Protein AF-A0A396GXB5-F1 (afdb_monomer_lite)

Sequence (68 aa):
MQFTVSPQEPFNAEPPQSALFSAYLTPADLFYKRNHGPIPIVDDIGKYSVSISGLIENPKQLFMEDI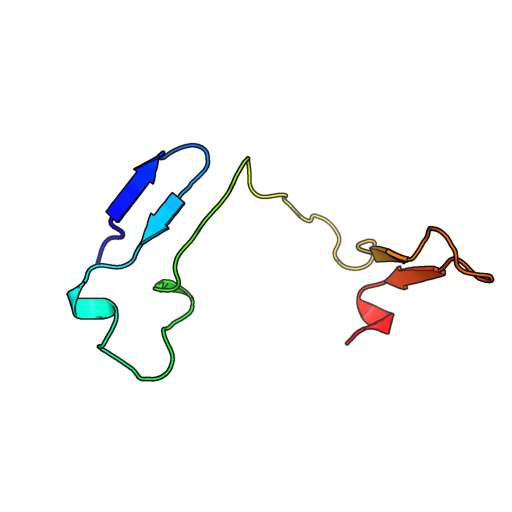R

Structure (mmCIF, N/CA/C/O backbone):
data_AF-A0A396GXB5-F1
#
_entry.id   AF-A0A396GXB5-F1
#
loop_
_atom_site.group_PDB
_atom_site.id
_atom_site.type_symbol
_atom_site.label_atom_id
_atom_site.label_alt_id
_atom_site.label_comp_id
_atom_site.label_asym_id
_atom_site.label_entity_id
_atom_site.label_seq_id
_atom_site.pdbx_PDB_ins_code
_atom_site.Cartn_x
_atom_site.Cartn_y
_atom_site.Cartn_z
_atom_site.occupancy
_atom_site.B_iso_or_equiv
_atom_site.auth_seq_id
_atom_site.auth_comp_id
_atom_site.auth_asym_id
_atom_site.auth_atom_id
_atom_site.pdbx_PDB_model_num
ATOM 1 N N . MET A 1 1 ? 14.771 -5.626 -15.770 1.00 56.88 1 MET A N 1
ATOM 2 C CA . MET A 1 1 ? 14.090 -4.339 -16.027 1.00 56.88 1 MET A CA 1
ATOM 3 C C . MET A 1 1 ? 14.072 -3.579 -14.714 1.00 56.88 1 MET A C 1
ATOM 5 O O . MET A 1 1 ? 13.613 -4.145 -13.734 1.00 56.88 1 MET A O 1
ATOM 9 N N . GLN A 1 2 ? 14.693 -2.402 -14.658 1.00 69.12 2 GLN A N 1
ATOM 10 C CA . GLN A 1 2 ? 14.898 -1.643 -13.417 1.00 69.12 2 GLN A CA 1
ATOM 11 C C . GLN A 1 2 ? 13.930 -0.470 -13.351 1.00 69.12 2 GLN A C 1
ATOM 13 O O . GLN A 1 2 ? 13.684 0.164 -14.367 1.00 69.12 2 GLN A O 1
ATOM 18 N N . PHE A 1 3 ? 13.403 -0.190 -12.164 1.00 82.94 3 PHE A N 1
ATOM 19 C CA . PHE A 1 3 ? 12.688 1.050 -11.886 1.00 82.94 3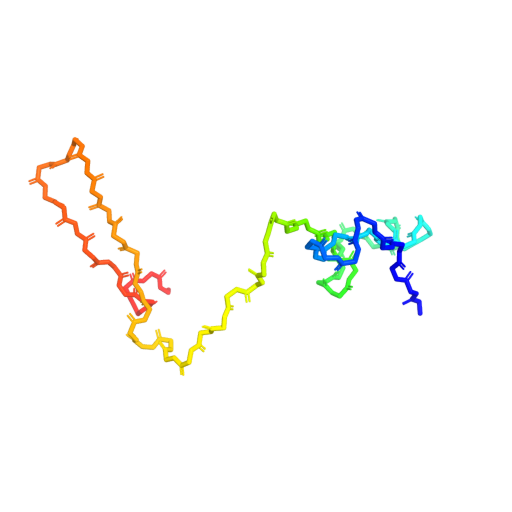 PHE A CA 1
ATOM 20 C C . PHE A 1 3 ? 13.580 2.273 -12.102 1.00 82.94 3 PHE A C 1
ATOM 22 O O . PHE A 1 3 ? 14.775 2.228 -11.805 1.00 82.94 3 PHE A O 1
ATOM 29 N N . THR A 1 4 ? 12.973 3.387 -12.500 1.00 85.00 4 THR A N 1
ATOM 30 C CA . THR A 1 4 ? 13.544 4.712 -12.255 1.00 85.00 4 THR A CA 1
ATOM 31 C C . THR A 1 4 ? 13.182 5.107 -10.821 1.00 85.00 4 THR A C 1
ATOM 33 O O . THR A 1 4 ? 12.001 5.166 -10.484 1.00 85.00 4 THR A O 1
ATOM 36 N N . VAL A 1 5 ? 14.175 5.328 -9.953 1.00 85.38 5 VAL A N 1
ATOM 37 C CA . VAL A 1 5 ? 13.983 5.589 -8.510 1.00 85.38 5 VAL A CA 1
ATOM 38 C C . VAL A 1 5 ? 14.318 7.044 -8.182 1.00 85.38 5 VAL A C 1
ATOM 40 O O . VAL A 1 5 ? 15.407 7.507 -8.516 1.00 85.38 5 VAL A O 1
ATOM 43 N N . SER A 1 6 ? 13.413 7.759 -7.507 1.00 77.75 6 SER A N 1
ATOM 44 C CA . SER A 1 6 ? 13.638 9.132 -7.037 1.00 77.75 6 SER A CA 1
ATOM 45 C C . SER A 1 6 ? 12.565 9.596 -6.031 1.00 77.75 6 SER A C 1
ATOM 47 O O . SER A 1 6 ? 11.405 9.735 -6.431 1.00 77.75 6 SER A O 1
ATOM 49 N N . PRO A 1 7 ? 12.902 9.919 -4.760 1.00 80.38 7 PRO A N 1
ATOM 50 C CA . PRO A 1 7 ? 14.135 9.601 -4.020 1.00 80.38 7 PRO A CA 1
ATOM 51 C C . PRO A 1 7 ? 14.232 8.112 -3.609 1.00 80.38 7 PRO A C 1
ATOM 53 O O . PRO A 1 7 ? 13.248 7.377 -3.671 1.00 80.38 7 PRO A O 1
ATOM 56 N N . GLN A 1 8 ? 15.427 7.662 -3.188 1.00 82.31 8 GLN A N 1
ATOM 57 C CA . GLN A 1 8 ? 15.637 6.299 -2.655 1.00 82.31 8 GLN A CA 1
ATOM 58 C C . GLN A 1 8 ? 14.985 6.111 -1.279 1.00 82.31 8 GLN A C 1
ATOM 60 O O . GLN A 1 8 ? 14.423 5.054 -1.009 1.00 82.31 8 GLN A O 1
ATOM 65 N N . GLU A 1 9 ? 15.012 7.150 -0.441 1.00 89.69 9 GLU A N 1
ATOM 66 C CA . GLU A 1 9 ? 14.362 7.176 0.867 1.00 89.69 9 GLU A CA 1
ATOM 67 C C . GLU A 1 9 ? 13.599 8.501 1.044 1.00 89.69 9 GLU A C 1
ATOM 69 O O . GLU A 1 9 ? 14.209 9.571 0.979 1.00 89.69 9 GLU A O 1
ATOM 74 N N . PRO A 1 10 ? 12.267 8.464 1.230 1.00 93.25 10 PRO A N 1
ATOM 75 C CA . PRO A 1 10 ? 11.414 7.276 1.136 1.00 93.25 10 PRO A CA 1
ATOM 76 C C . PRO A 1 10 ? 11.408 6.696 -0.289 1.00 93.25 10 PRO A C 1
ATOM 78 O O . PRO A 1 10 ? 11.539 7.442 -1.257 1.00 93.25 10 PRO A O 1
ATOM 81 N N . PHE A 1 11 ? 11.247 5.37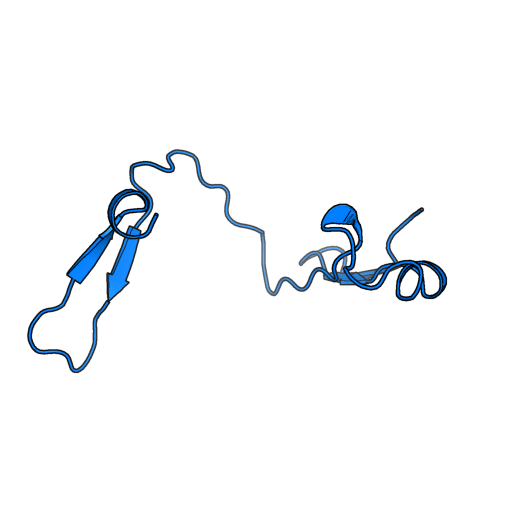6 -0.425 1.00 94.50 11 PHE A N 1
ATOM 82 C CA . PHE A 1 11 ? 11.314 4.699 -1.725 1.00 94.50 11 PHE A CA 1
ATOM 83 C C . PHE A 1 11 ? 10.189 5.169 -2.651 1.00 94.50 11 PHE A C 1
ATOM 85 O O . PHE A 1 11 ? 9.016 4.867 -2.422 1.00 94.50 11 PHE A O 1
ATOM 92 N N . ASN A 1 12 ? 10.535 5.909 -3.700 1.00 95.44 12 ASN A N 1
ATOM 93 C CA . ASN A 1 12 ? 9.607 6.322 -4.748 1.00 95.44 12 ASN A CA 1
ATOM 94 C C . ASN A 1 12 ? 10.180 5.896 -6.100 1.00 95.44 12 ASN A C 1
ATOM 96 O O . ASN A 1 12 ? 11.341 6.173 -6.397 1.00 95.44 12 ASN A O 1
ATOM 100 N N . ALA A 1 13 ? 9.392 5.182 -6.899 1.00 95.38 13 ALA A N 1
ATOM 101 C CA . ALA A 1 13 ? 9.896 4.514 -8.087 1.00 95.38 13 ALA A CA 1
ATOM 102 C C . ALA A 1 13 ? 8.810 4.315 -9.150 1.00 95.38 13 ALA A C 1
ATOM 104 O O . ALA A 1 13 ? 7.731 3.799 -8.857 1.00 95.38 13 ALA A O 1
ATOM 105 N N . GLU A 1 14 ? 9.121 4.656 -10.397 1.00 95.19 14 GLU A N 1
ATOM 106 C CA . GLU A 1 14 ? 8.273 4.412 -11.570 1.00 95.19 14 GLU A CA 1
ATOM 107 C C . GLU A 1 14 ? 8.885 3.360 -12.504 1.00 95.19 14 GLU A C 1
ATOM 109 O O . GLU A 1 14 ? 10.115 3.241 -12.585 1.00 95.19 14 GLU A O 1
ATOM 114 N N . PRO A 1 15 ? 8.065 2.533 -13.176 1.00 94.06 15 PRO A N 1
ATOM 115 C CA . PRO A 1 15 ? 8.593 1.577 -14.140 1.00 94.06 15 PRO A CA 1
ATOM 116 C C . PRO A 1 15 ? 9.225 2.306 -15.340 1.00 94.06 15 PRO A C 1
ATOM 118 O O . PRO A 1 15 ? 8.864 3.447 -15.634 1.00 94.06 15 PRO A O 1
ATOM 121 N N . PRO A 1 16 ? 10.118 1.645 -16.097 1.00 92.12 16 PRO A N 1
ATOM 122 C CA . PRO A 1 16 ? 10.574 2.157 -17.384 1.00 92.12 16 PRO A CA 1
ATOM 123 C C . PRO A 1 16 ? 9.403 2.503 -18.296 1.00 92.12 16 PRO A C 1
ATOM 125 O O . PRO A 1 16 ? 8.416 1.766 -18.350 1.00 92.12 16 PRO A O 1
ATOM 128 N N . GLN A 1 17 ? 9.558 3.554 -19.097 1.00 90.62 17 GLN A N 1
ATOM 129 C CA . GLN A 1 17 ? 8.507 4.003 -20.008 1.00 90.62 17 GLN A CA 1
ATOM 130 C C . GLN A 1 17 ? 8.000 2.879 -20.925 1.00 90.62 17 GLN A C 1
ATOM 132 O O . GLN A 1 17 ? 6.798 2.743 -21.111 1.00 90.62 17 GLN A O 1
ATOM 137 N N . SER A 1 18 ? 8.889 2.031 -21.449 1.00 91.62 18 SER A N 1
ATOM 138 C CA . SER A 1 18 ? 8.517 0.893 -22.304 1.00 91.62 18 SER A CA 1
ATOM 139 C C . SER A 1 18 ? 7.667 -0.167 -21.597 1.00 91.62 18 SER A C 1
ATOM 141 O O . SER A 1 18 ? 6.901 -0.878 -22.242 1.00 91.62 18 SER A O 1
ATOM 143 N N . ALA A 1 19 ? 7.785 -0.278 -20.274 1.00 92.44 19 ALA A N 1
ATOM 144 C CA . ALA A 1 19 ? 7.025 -1.228 -19.477 1.00 92.44 19 ALA A CA 1
ATOM 145 C C . ALA A 1 19 ? 5.611 -0.714 -19.149 1.00 92.44 19 ALA A C 1
ATOM 147 O O . ALA A 1 19 ? 4.713 -1.534 -18.962 1.00 92.44 19 ALA A O 1
ATOM 148 N N . LEU A 1 20 ? 5.390 0.611 -19.146 1.00 91.19 20 LEU A N 1
ATOM 149 C CA . LEU A 1 20 ? 4.100 1.234 -18.808 1.00 91.19 20 LEU A CA 1
ATOM 150 C C . LEU A 1 20 ? 2.942 0.780 -19.702 1.00 91.19 20 LEU A C 1
ATOM 152 O O . LEU A 1 20 ? 1.827 0.631 -19.221 1.00 91.19 20 LEU A O 1
ATOM 156 N N . PHE A 1 21 ? 3.202 0.569 -20.991 1.00 91.19 21 PHE A N 1
ATOM 157 C CA . PHE A 1 21 ? 2.188 0.202 -21.987 1.00 91.19 21 PHE A CA 1
ATOM 158 C C . PHE A 1 21 ? 2.355 -1.234 -22.501 1.00 91.19 21 PHE A C 1
ATOM 160 O O . PHE A 1 21 ? 1.781 -1.608 -23.521 1.00 91.19 21 PHE A O 1
ATOM 167 N N . SER A 1 22 ? 3.153 -2.048 -21.805 1.00 93.38 22 SER A N 1
ATOM 168 C CA . SER A 1 22 ? 3.415 -3.439 -22.197 1.00 93.38 22 SER A CA 1
ATOM 169 C C . SER A 1 22 ? 2.222 -4.376 -21.966 1.00 93.38 22 SER A C 1
ATOM 171 O O . SER A 1 22 ? 2.138 -5.429 -22.596 1.00 93.38 22 SER A O 1
ATOM 173 N N . ALA A 1 23 ? 1.293 -3.997 -21.087 1.00 94.50 23 ALA A N 1
ATOM 174 C CA . ALA A 1 23 ? 0.082 -4.741 -20.771 1.00 94.50 23 ALA A CA 1
ATOM 175 C C . ALA A 1 23 ? -1.048 -3.779 -20.383 1.00 94.50 23 ALA A C 1
ATOM 177 O O . ALA A 1 23 ? -0.793 -2.673 -19.914 1.00 94.50 23 ALA A O 1
ATOM 178 N N . TYR A 1 24 ? -2.299 -4.219 -20.543 1.00 95.62 24 TYR A N 1
ATOM 179 C CA . TYR A 1 24 ? -3.465 -3.459 -20.079 1.00 95.62 24 TYR A CA 1
ATOM 180 C C . TYR A 1 24 ? -3.509 -3.356 -18.547 1.00 95.62 24 TYR A C 1
ATOM 182 O O . TYR A 1 24 ? -3.742 -2.283 -17.999 1.00 95.62 24 TYR A O 1
ATOM 190 N N . LEU A 1 25 ? -3.256 -4.473 -17.856 1.00 96.31 25 LEU A N 1
ATOM 191 C CA . LEU A 1 25 ? -3.073 -4.498 -16.408 1.00 96.31 25 LEU A CA 1
ATOM 192 C C . LEU A 1 25 ? -1.581 -4.474 -16.102 1.00 96.31 25 LEU A C 1
ATOM 194 O O . LEU A 1 25 ? -0.868 -5.431 -16.408 1.00 96.31 25 LEU A O 1
ATOM 198 N N . THR A 1 26 ? -1.113 -3.395 -15.486 1.00 95.75 26 THR A N 1
ATOM 199 C CA . THR A 1 26 ? 0.279 -3.279 -15.055 1.00 95.75 26 THR A CA 1
ATOM 200 C C . THR A 1 26 ? 0.586 -4.351 -14.004 1.00 95.75 26 THR A C 1
ATOM 202 O O . THR A 1 26 ? -0.082 -4.382 -12.967 1.00 95.75 26 THR A O 1
ATOM 205 N N . PRO A 1 27 ? 1.595 -5.218 -14.216 1.00 94.56 27 PRO A N 1
ATOM 206 C CA . PRO A 1 27 ? 2.014 -6.186 -13.207 1.00 94.56 27 PRO A CA 1
ATOM 207 C C . PRO A 1 27 ? 2.383 -5.496 -11.888 1.00 94.56 27 PRO A C 1
ATOM 209 O O . PRO A 1 27 ? 2.978 -4.418 -11.908 1.00 94.56 27 PRO A O 1
ATOM 212 N N . ALA A 1 28 ? 2.088 -6.119 -10.742 1.00 94.19 28 ALA A N 1
ATOM 213 C CA . ALA A 1 28 ? 2.373 -5.544 -9.418 1.00 94.19 28 ALA A CA 1
ATOM 214 C C . ALA A 1 28 ? 3.855 -5.144 -9.257 1.00 94.19 28 ALA A C 1
ATOM 216 O O . ALA A 1 28 ? 4.183 -4.058 -8.764 1.00 94.19 28 ALA A O 1
ATOM 217 N N . ASP A 1 29 ? 4.754 -5.970 -9.792 1.00 92.56 29 ASP A N 1
ATOM 218 C CA . ASP A 1 29 ? 6.193 -5.713 -9.789 1.00 92.56 29 ASP A CA 1
ATOM 219 C C . ASP A 1 29 ? 6.584 -4.471 -10.584 1.00 92.56 29 ASP A C 1
ATOM 221 O O . ASP A 1 29 ? 7.626 -3.907 -10.291 1.00 92.56 29 ASP A O 1
ATOM 225 N N . LEU A 1 30 ? 5.754 -4.002 -11.522 1.00 94.44 30 LEU A N 1
ATOM 226 C CA . LEU A 1 30 ? 5.956 -2.804 -12.347 1.00 94.44 30 LEU A CA 1
ATOM 227 C C . LEU A 1 30 ? 5.063 -1.625 -11.932 1.00 94.44 30 LEU A C 1
ATOM 229 O O . LEU A 1 30 ? 5.209 -0.531 -12.467 1.00 94.44 30 LEU A O 1
ATOM 233 N N . P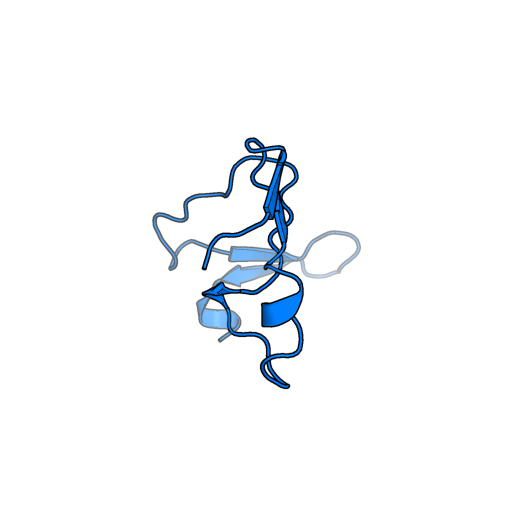HE A 1 31 ? 4.164 -1.808 -10.965 1.00 95.50 31 PHE A N 1
ATOM 234 C CA . PHE A 1 31 ? 3.286 -0.735 -10.508 1.00 95.50 31 PHE A CA 1
ATOM 235 C C . PHE A 1 31 ? 4.098 0.394 -9.862 1.00 95.50 31 PHE A C 1
ATOM 237 O O . PHE A 1 31 ? 5.099 0.121 -9.200 1.00 95.50 31 PHE A O 1
ATOM 244 N N . TYR A 1 32 ? 3.690 1.647 -10.053 1.00 95.31 32 TYR A N 1
ATOM 245 C CA . TYR A 1 32 ? 4.354 2.813 -9.464 1.00 95.31 32 TYR A CA 1
ATOM 246 C C . TYR A 1 32 ? 4.357 2.741 -7.927 1.00 95.31 32 TYR A C 1
ATOM 248 O O . TYR A 1 32 ? 3.329 2.459 -7.311 1.00 95.31 32 TYR A O 1
ATOM 256 N N . LYS A 1 33 ? 5.507 3.002 -7.297 1.00 95.00 33 LYS A N 1
ATOM 257 C CA . LYS A 1 33 ? 5.657 3.063 -5.837 1.00 95.00 33 LYS A CA 1
ATOM 258 C C . LYS A 1 33 ? 5.806 4.516 -5.409 1.00 95.00 33 LYS A C 1
ATOM 260 O O . LYS A 1 33 ? 6.752 5.176 -5.833 1.00 95.00 33 LYS A O 1
ATOM 265 N N . ARG A 1 34 ? 4.924 4.991 -4.524 1.00 96.19 34 ARG A N 1
ATOM 266 C CA . ARG A 1 34 ? 5.045 6.303 -3.879 1.00 96.19 34 ARG A CA 1
ATOM 267 C C . ARG A 1 34 ? 4.917 6.160 -2.376 1.00 96.19 34 ARG A C 1
ATOM 269 O O . ARG A 1 34 ? 3.827 5.924 -1.868 1.00 96.19 34 ARG A O 1
ATOM 276 N N . ASN A 1 35 ? 6.009 6.393 -1.665 1.00 96.00 35 ASN A N 1
ATOM 277 C CA . ASN A 1 35 ? 6.034 6.386 -0.211 1.00 96.00 35 ASN A CA 1
ATOM 278 C C . ASN A 1 35 ? 6.442 7.759 0.325 1.00 96.00 35 ASN A C 1
ATOM 280 O O . ASN A 1 35 ? 7.346 8.403 -0.209 1.00 96.00 35 ASN A O 1
ATOM 284 N N . HIS A 1 36 ? 5.776 8.207 1.388 1.00 95.62 36 HIS A N 1
ATOM 285 C CA . HIS A 1 36 ? 6.147 9.418 2.128 1.00 95.62 36 HIS A CA 1
ATOM 286 C C . HIS A 1 36 ? 7.114 9.135 3.290 1.00 95.62 36 HIS A C 1
ATOM 288 O O . HIS A 1 36 ? 7.753 10.058 3.782 1.00 95.62 36 HIS A O 1
ATOM 294 N N . GLY A 1 37 ? 7.238 7.874 3.708 1.00 94.50 37 GLY A N 1
ATOM 295 C CA . GLY A 1 37 ? 8.111 7.421 4.789 1.00 94.50 37 GLY A CA 1
ATOM 296 C C . GLY A 1 37 ? 8.477 5.942 4.622 1.00 94.50 37 GLY A C 1
ATOM 297 O O . GLY A 1 37 ? 8.208 5.371 3.560 1.00 94.50 37 GLY A O 1
ATOM 298 N N . PRO A 1 38 ? 9.087 5.318 5.642 1.00 95.88 38 PRO A N 1
ATOM 299 C CA . PRO A 1 38 ? 9.365 3.884 5.649 1.00 95.88 38 PRO A CA 1
ATOM 300 C C . PRO A 1 38 ? 8.087 3.051 5.495 1.00 95.88 38 PRO A C 1
ATOM 302 O O . PRO A 1 38 ? 7.031 3.423 6.007 1.00 95.88 38 PRO A O 1
ATOM 305 N N . ILE A 1 39 ? 8.188 1.914 4.806 1.00 95.62 39 ILE A N 1
ATOM 306 C CA . ILE A 1 39 ? 7.070 0.976 4.659 1.00 95.62 39 ILE A CA 1
ATOM 307 C C . ILE A 1 39 ? 6.886 0.233 5.993 1.00 95.62 39 ILE A C 1
ATOM 309 O O . ILE A 1 39 ? 7.859 -0.339 6.490 1.00 95.62 39 ILE A O 1
ATOM 313 N N . PRO A 1 40 ? 5.677 0.219 6.585 1.00 96.00 40 PRO A N 1
ATOM 314 C CA . PRO A 1 40 ? 5.424 -0.528 7.812 1.00 96.00 40 PRO A CA 1
ATOM 315 C C . PRO A 1 40 ? 5.629 -2.035 7.621 1.00 96.00 40 PRO A C 1
ATOM 317 O O . PRO A 1 40 ? 5.188 -2.606 6.623 1.00 96.00 40 PRO A O 1
ATOM 320 N N . ILE A 1 41 ? 6.248 -2.681 8.608 1.00 96.69 41 ILE A N 1
ATOM 321 C CA . ILE A 1 41 ? 6.337 -4.141 8.701 1.00 96.69 41 ILE A CA 1
ATOM 322 C C . ILE A 1 41 ? 5.166 -4.621 9.561 1.00 96.69 41 ILE A C 1
ATOM 324 O O . ILE A 1 41 ? 4.919 -4.075 10.635 1.00 96.69 41 ILE A O 1
ATOM 328 N N . VAL A 1 42 ? 4.421 -5.610 9.069 1.00 95.88 42 VAL A N 1
ATOM 329 C CA . VAL A 1 42 ? 3.284 -6.202 9.784 1.00 95.88 42 VAL A CA 1
ATOM 330 C C . VAL A 1 42 ? 3.684 -7.593 10.261 1.00 95.88 42 VAL A C 1
ATOM 332 O O . VAL A 1 4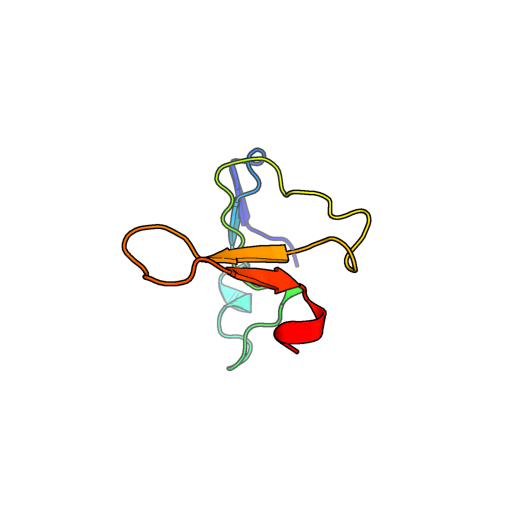2 ? 3.749 -8.521 9.459 1.00 95.88 42 VAL A O 1
ATOM 335 N N . ASP A 1 43 ? 3.936 -7.730 11.563 1.00 95.31 43 ASP A N 1
ATOM 336 C CA . ASP A 1 43 ? 4.407 -8.990 12.159 1.00 95.31 43 ASP A CA 1
ATOM 337 C C . ASP A 1 43 ? 3.274 -9.999 12.424 1.00 95.31 43 ASP A C 1
ATOM 339 O O . ASP A 1 43 ? 3.497 -11.208 12.412 1.00 95.31 43 ASP A O 1
ATOM 343 N N . ASP A 1 44 ? 2.049 -9.518 12.667 1.00 96.19 44 ASP A N 1
ATOM 344 C CA . ASP A 1 44 ? 0.888 -10.347 13.009 1.00 96.19 44 ASP A CA 1
ATOM 345 C C . ASP A 1 44 ? -0.380 -9.813 12.330 1.00 96.19 44 ASP A C 1
ATOM 347 O O . ASP A 1 44 ? -1.022 -8.865 12.792 1.00 96.19 44 ASP A O 1
ATOM 351 N N . ILE A 1 45 ? -0.753 -10.441 11.213 1.00 95.06 45 ILE A N 1
ATOM 352 C CA . ILE A 1 45 ? -1.932 -10.053 10.429 1.00 95.06 45 ILE A CA 1
ATOM 353 C C . ILE A 1 45 ? -3.250 -10.281 11.182 1.00 95.06 45 ILE A C 1
ATOM 355 O O . ILE A 1 45 ? -4.231 -9.601 10.893 1.00 95.06 45 ILE A O 1
ATOM 359 N N . GLY A 1 46 ? -3.283 -11.204 12.152 1.00 95.00 46 GLY A N 1
ATOM 360 C CA . GLY A 1 46 ? -4.477 -11.485 12.951 1.00 95.00 46 GLY A CA 1
ATOM 361 C C . GLY A 1 46 ? -4.800 -10.362 13.935 1.00 95.00 46 GLY A C 1
ATOM 362 O O . GLY A 1 46 ? -5.959 -10.152 14.275 1.00 95.00 46 GLY A O 1
ATOM 363 N N . LYS A 1 47 ? -3.786 -9.594 14.350 1.00 95.50 47 LYS A N 1
ATOM 364 C CA . LYS A 1 47 ? -3.956 -8.414 15.215 1.00 95.50 47 LYS A CA 1
ATOM 365 C C . LYS A 1 47 ? -4.148 -7.114 14.441 1.00 95.50 47 LYS A C 1
ATOM 367 O O . LYS A 1 47 ? -4.548 -6.110 15.035 1.00 95.50 47 LYS A O 1
ATOM 372 N N . TYR A 1 48 ? -3.850 -7.105 13.141 1.00 96.81 48 TYR A N 1
ATOM 373 C CA . TYR A 1 48 ? -4.044 -5.919 12.318 1.00 96.81 48 TYR A CA 1
ATOM 374 C C . TYR A 1 48 ? -5.532 -5.575 12.235 1.00 96.81 48 TYR A C 1
ATOM 376 O O . TYR A 1 48 ? -6.376 -6.423 11.939 1.00 96.81 48 TYR A O 1
ATOM 384 N N . SER A 1 49 ? -5.845 -4.309 12.490 1.00 97.19 49 SER A N 1
ATOM 385 C CA . SER A 1 49 ? -7.212 -3.812 12.472 1.00 97.19 49 SER A CA 1
ATOM 386 C C . SER A 1 49 ? -7.281 -2.355 12.036 1.00 97.19 49 SER A C 1
ATOM 388 O O . SER A 1 49 ? -6.323 -1.592 12.170 1.00 97.19 49 SER A O 1
ATOM 390 N N . VAL A 1 50 ? -8.449 -1.973 11.530 1.00 97.75 50 VAL A N 1
ATOM 391 C CA . VAL A 1 50 ? -8.805 -0.602 11.175 1.00 97.75 50 VAL A CA 1
ATOM 392 C C . VAL A 1 50 ? -9.797 -0.079 12.208 1.00 97.75 50 VAL A C 1
ATOM 394 O O . VAL A 1 50 ? -10.821 -0.708 12.472 1.00 97.75 50 VAL A O 1
ATOM 397 N N . SER A 1 51 ? -9.498 1.083 12.788 1.00 97.88 51 SER A N 1
ATOM 398 C CA . SER A 1 51 ? -10.416 1.783 13.688 1.00 97.88 51 SER A CA 1
ATOM 399 C C . SER A 1 51 ? -11.270 2.774 12.902 1.00 97.88 51 SER A C 1
ATOM 401 O O . SER A 1 51 ? -10.756 3.725 12.312 1.00 97.88 51 SER A O 1
ATOM 403 N N . ILE A 1 52 ? -12.582 2.556 12.907 1.00 97.94 52 ILE A N 1
ATOM 404 C CA . ILE A 1 52 ? -13.588 3.465 12.365 1.00 97.94 52 ILE A CA 1
ATOM 405 C C . ILE A 1 52 ? -14.101 4.314 13.528 1.00 97.94 52 ILE A C 1
ATOM 407 O O . ILE A 1 52 ? -14.771 3.815 14.433 1.00 97.94 52 ILE A O 1
ATOM 411 N N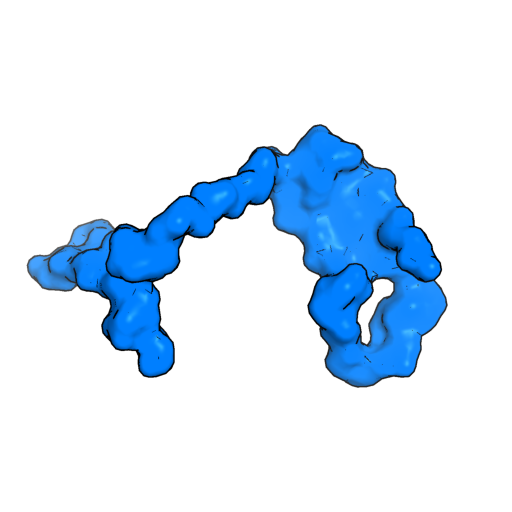 . SER A 1 53 ? -13.760 5.600 13.517 1.00 97.75 53 SER A N 1
ATOM 412 C CA . SER A 1 53 ? -14.047 6.546 14.601 1.00 97.75 53 SER A CA 1
ATOM 413 C C . SER A 1 53 ? -14.358 7.949 14.057 1.00 97.75 53 SER A C 1
ATOM 415 O O . SER A 1 53 ? -14.332 8.167 12.845 1.00 97.75 53 SER A O 1
ATOM 417 N N . GLY A 1 54 ? -14.688 8.898 14.941 1.00 97.00 54 GLY A N 1
ATOM 418 C CA . GLY A 1 54 ? -15.082 10.265 14.583 1.00 97.00 54 GLY A CA 1
ATOM 419 C C . GLY A 1 54 ? -16.543 10.546 14.931 1.00 97.00 54 GLY A C 1
ATOM 420 O O . GLY A 1 54 ? -17.009 10.159 15.999 1.00 97.00 54 GLY A O 1
ATOM 421 N N . LEU A 1 55 ? -17.268 11.219 14.035 1.00 97.56 55 LEU A N 1
ATOM 422 C CA . LEU A 1 55 ? -18.685 11.562 14.215 1.00 97.56 55 LEU A CA 1
ATOM 423 C C . LEU A 1 55 ? -19.605 10.390 13.827 1.00 97.56 55 LEU A C 1
ATOM 425 O O . LEU A 1 55 ? -20.382 10.484 12.881 1.00 97.56 55 LEU A O 1
ATOM 429 N N . ILE A 1 56 ? -19.484 9.274 14.545 1.00 97.81 56 ILE A N 1
ATOM 430 C CA . ILE A 1 56 ? -20.303 8.070 14.366 1.00 97.81 56 ILE A CA 1
ATOM 431 C C . ILE A 1 56 ? -20.832 7.594 15.721 1.00 97.81 56 ILE A C 1
ATOM 433 O O . ILE A 1 56 ? -20.121 7.664 16.720 1.00 97.81 56 ILE A O 1
ATOM 437 N N . GLU A 1 57 ? -22.072 7.101 15.758 1.00 97.94 57 GLU A N 1
ATOM 438 C CA . GLU A 1 57 ? -22.714 6.645 17.001 1.00 97.94 57 GLU A CA 1
ATOM 439 C C . GLU A 1 57 ? -21.985 5.458 17.641 1.00 97.94 57 GLU A C 1
ATOM 441 O O . GLU A 1 57 ? -21.833 5.405 18.857 1.00 97.94 57 GLU A O 1
ATOM 446 N N . ASN A 1 58 ? -21.514 4.518 16.816 1.00 97.38 58 ASN A N 1
ATOM 447 C CA . ASN A 1 58 ? -20.880 3.281 17.262 1.00 97.38 58 ASN A CA 1
ATOM 448 C C . ASN A 1 58 ? -19.497 3.134 16.607 1.00 97.38 58 ASN A C 1
ATOM 450 O O . ASN A 1 58 ? -19.390 2.516 15.542 1.00 97.38 58 ASN A O 1
ATOM 454 N N . PRO A 1 59 ? -18.433 3.711 17.200 1.00 98.12 59 PRO A N 1
ATOM 455 C CA . PRO A 1 59 ? -17.063 3.457 16.771 1.00 98.12 59 PRO A CA 1
ATOM 456 C C . PRO A 1 59 ? -16.760 1.957 16.783 1.00 98.12 59 PRO A C 1
ATOM 458 O O . PRO A 1 59 ? -17.194 1.237 17.685 1.00 98.12 59 PRO A O 1
ATOM 461 N N . LYS A 1 60 ? -16.015 1.478 15.787 1.00 97.81 60 LYS A N 1
ATOM 462 C CA . LYS A 1 60 ? -15.763 0.045 15.611 1.00 97.81 60 LYS A CA 1
ATOM 463 C C . LYS A 1 60 ? -14.321 -0.222 15.220 1.00 97.81 60 LYS A C 1
ATOM 465 O O . LYS A 1 60 ? -13.730 0.521 14.443 1.00 97.81 60 LYS A O 1
ATOM 470 N N . GLN A 1 61 ? -13.785 -1.322 15.729 1.00 98.00 61 GLN A N 1
ATOM 471 C CA . GLN A 1 61 ? -12.533 -1.897 15.266 1.00 98.00 61 GLN A CA 1
ATOM 472 C C . GLN A 1 61 ? -12.859 -3.084 14.356 1.00 98.00 61 GLN A C 1
ATOM 474 O O . GLN A 1 61 ? -13.634 -3.955 14.748 1.00 98.00 61 GLN A O 1
ATOM 479 N N . LEU A 1 62 ? -12.327 -3.072 13.135 1.00 98.00 62 LEU A N 1
ATOM 480 C CA . LEU A 1 62 ? -12.465 -4.158 12.165 1.00 98.00 62 LEU A CA 1
ATOM 481 C C . LEU A 1 62 ? -11.119 -4.849 11.999 1.00 98.00 62 LEU A C 1
ATOM 483 O O . LEU A 1 62 ? -10.149 -4.204 11.596 1.00 98.00 62 LEU A O 1
ATOM 487 N N . PHE A 1 63 ? -11.057 -6.137 12.304 1.00 97.62 63 PHE A N 1
ATOM 488 C CA . PHE A 1 63 ? -9.884 -6.967 12.055 1.00 97.62 63 PHE A CA 1
ATOM 489 C C . PHE A 1 63 ? -9.872 -7.446 10.602 1.00 97.62 63 PHE A C 1
ATOM 491 O O . PHE A 1 63 ? -10.876 -7.383 9.894 1.00 97.62 63 PHE A O 1
ATOM 498 N N . MET A 1 64 ? -8.728 -7.949 10.136 1.00 96.81 64 MET A N 1
ATOM 499 C CA . MET A 1 64 ? -8.614 -8.453 8.760 1.00 96.81 64 MET A CA 1
ATOM 500 C C . MET A 1 64 ? -9.609 -9.574 8.437 1.00 96.81 64 MET A C 1
ATOM 502 O O . MET A 1 64 ? -9.998 -9.722 7.283 1.00 96.81 64 MET A O 1
ATOM 506 N N . GLU A 1 65 ? -10.020 -10.362 9.430 1.00 96.00 65 GLU A N 1
ATOM 507 C CA . GLU A 1 65 ? -11.042 -11.401 9.269 1.00 96.00 65 GLU A CA 1
ATOM 508 C C . GLU A 1 65 ? -12.454 -10.848 9.044 1.00 96.00 65 GLU A C 1
ATOM 510 O O . GLU A 1 65 ? -13.242 -11.498 8.366 1.00 96.00 65 GLU A O 1
ATOM 515 N N . ASP A 1 66 ? -12.746 -9.636 9.524 1.00 97.06 66 ASP A N 1
ATOM 516 C CA . ASP A 1 66 ? -14.051 -8.992 9.346 1.00 97.06 66 ASP A CA 1
ATOM 517 C C . ASP A 1 66 ? -14.248 -8.419 7.928 1.00 97.06 66 ASP A C 1
ATOM 519 O O . ASP A 1 66 ? -15.378 -8.139 7.532 1.00 97.06 66 ASP A O 1
ATOM 523 N N . ILE A 1 67 ? -13.155 -8.170 7.190 1.00 95.31 67 ILE A N 1
ATOM 524 C CA . ILE A 1 67 ? -13.151 -7.432 5.907 1.00 95.31 67 ILE A CA 1
ATOM 525 C C . ILE A 1 67 ? -13.056 -8.363 4.684 1.00 95.31 67 ILE A C 1
ATOM 527 O O . ILE A 1 67 ? -13.406 -7.950 3.579 1.00 95.31 67 ILE A O 1
ATOM 531 N N . ARG A 1 68 ? -12.536 -9.581 4.869 1.00 81.56 68 ARG A N 1
ATOM 532 C CA . ARG A 1 68 ? -12.196 -10.525 3.792 1.00 81.56 68 ARG A CA 1
ATOM 533 C C . ARG A 1 68 ? -13.371 -10.963 2.923 1.00 81.56 68 ARG A C 1
ATOM 535 O O . ARG A 1 68 ? -14.462 -11.225 3.470 1.00 81.56 68 ARG A O 1
#

Foldseek 3Di:
DDWDFPPPFVTWTAAPPVQVVPDPDRPPVRDTDDDPHDDDDDPDLQPDWDWDDDPDPDTDIGGPVNVD

Organism: Medicago truncatula (NCBI:txid3880)

InterPro domains:
  IPR008335 Eukaryotic molybdopterin oxidoreductase [PR00407] (3-17)
  IPR008335 Eukaryotic molybdopterin oxidoreductase [PR00407] (24-40)
  IPR036374 Oxidoreductase, molybdopterin-binding domain superfamily [G3DSA:3.90.420.10] (1-68)
  IPR036374 Oxidoreductase, molybdopterin-binding domain superfamily [SSF56524] (8-68)

pLDDT: mean 93.12, std 7.0, range [56.88, 98.12]

Secondary structure (DSSP, 8-state):
---EES-TTTTEEE--HHHHTS-SS--GGGS-EE-SSPPPP-S-TTT-EEEE-SS-SS-EEEEHHHH-

Radius of gyration: 17.6 Å; chains: 1; bounding box: 38×23×40 Å